Protein AF-A0A959M285-F1 (afdb_monomer)

Solvent-accessible surface area (backbone atoms only — not comparable to full-atom values): 9305 Å² total; per-residue (Å²): 124,59,58,69,55,70,73,80,52,38,52,30,98,48,76,65,23,16,70,38,44,80,38,71,71,26,23,57,80,35,65,29,55,40,80,71,82,48,50,24,23,19,70,80,44,45,20,87,73,28,90,66,36,47,74,74,60,52,89,68,55,37,76,44,78,63,96,38,62,35,38,31,52,52,51,60,52,94,64,60,30,28,50,68,54,38,40,50,53,17,61,64,44,84,37,94,85,45,78,30,28,38,27,40,56,65,54,45,49,49,48,55,76,43,36,82,78,59,43,76,70,53,51,80,59,46,91,55,46,22,32,31,53,25,65,33,55,32,88,98,40,60,94,50,20,25,31,30,37,27,60,54,79,64,54,70,48,74,40,54,35,81,47,45,25,28,36,52,34,27,35,116

Sequence (172 aa):
MIDADGDGWVNECVPGGDCDDSNGAINPDVIEICANGIDDDCDGYVDEADSDCLPACIEGEVVIDFNGPLFVAPADEPGVYSWQEAVDRCNSKVTDGCDWYLPTKDELNAMYLARNEIGGFDQSGNDPTGYYWSSTLYEGLEWLYGWDQRFSDGFQAGGWIEYGFNCRCVRR

Foldseek 3Di:
DDQQCPLPFDDDLDAQGFPDSPDSQAELVEFAAAPPQDNRNSNPDHHPRDPSHDYDQDPLWDWDDDVYTKTWDLEWDPWWFQQVRLQCVQCVPDGPPFRKGFAAPVRVLSCLVCVVVSDHAFLVQDPQHQKEFHNAADPPPNVFWGWIFGSNPGDIDTDGRHGTHITIIIGD

Nearest PDB structures (foldseek):
  8q4e-assembly1_A  TM=8.199E-01  e=1.113E-06  Legionella pneumophila 130b
  1c3a-assembly1_B  TM=6.409E-01  e=6.244E-04  Protobothrops flavoviridis
  1v4l-assembly1_B  TM=6.327E-01  e=1.161E-03  Protobothrops mucrosquamatus
  1u0o-assembly1_B  TM=5.898E-01  e=3.549E-03  Bothrops jararaca
  1uex-assembly1_B  TM=5.701E-01  e=4.840E-03  Bitis arietans

Secondary structure (DSSP, 8-state):
---SSSSS--B--STTSBS-TT-TTSSTTSPPBTTSSS-SS-SS--GGGSSS-B--SSTT-EEEESSSEEEE-SS--SS-B-HHHHHHHHHT--STT---BPPPHHHHHHHHHTHHHH--------TTTTEEEEEEE-TT-TTTEEEEEETTT--EEEEETTS-BB---EE-

Radius of gyration: 17.64 Å; Cα contacts (8 Å, |Δi|>4): 376; chains: 1; bounding box: 44×33×44 Å

Mean predicted aligned error: 8.47 Å

pLDDT: mean 87.61, std 9.42, range [58.47, 98.31]

Structure (mmCIF, N/CA/C/O backbone):
data_AF-A0A959M285-F1
#
_entry.id   AF-A0A959M285-F1
#
loop_
_atom_site.group_PDB
_atom_site.id
_atom_site.type_symbol
_atom_site.label_atom_id
_atom_site.label_alt_id
_atom_site.label_comp_id
_atom_site.label_asym_id
_atom_site.label_entity_id
_atom_site.label_seq_id
_atom_site.pdbx_PDB_ins_code
_atom_site.Cartn_x
_atom_site.Cartn_y
_atom_site.Cartn_z
_atom_site.occupancy
_atom_site.B_iso_or_equiv
_atom_site.auth_seq_id
_atom_site.auth_comp_id
_atom_site.auth_asym_id
_atom_site.auth_atom_id
_atom_site.pdbx_PDB_model_nu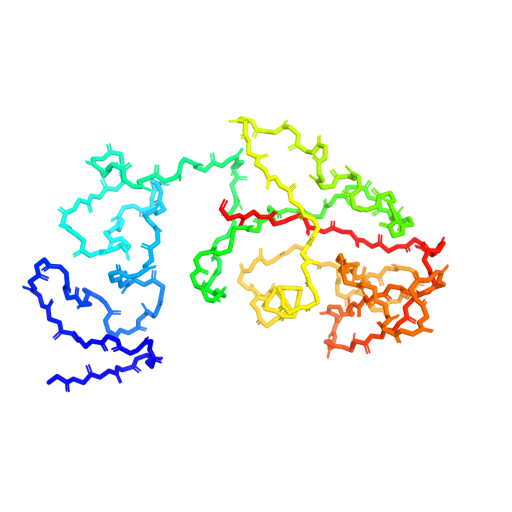m
ATOM 1 N N . MET A 1 1 ? -23.193 -20.254 15.802 1.00 62.78 1 MET A N 1
ATOM 2 C CA . MET A 1 1 ? -21.887 -19.624 15.608 1.00 62.78 1 MET A CA 1
ATOM 3 C C . MET A 1 1 ? -21.518 -19.902 14.168 1.00 62.78 1 MET A C 1
ATOM 5 O O . MET A 1 1 ? -21.345 -21.067 13.817 1.00 62.78 1 MET A O 1
ATOM 9 N N . ILE A 1 2 ? -21.680 -18.883 13.337 1.00 75.31 2 ILE A N 1
ATOM 10 C CA . ILE A 1 2 ? -21.290 -18.846 11.926 1.00 75.31 2 ILE A CA 1
ATOM 11 C C . ILE A 1 2 ? -20.069 -17.914 11.908 1.00 75.31 2 ILE A C 1
ATOM 13 O O . ILE A 1 2 ? -19.988 -17.065 12.785 1.00 75.31 2 ILE A O 1
ATOM 17 N N . ASP A 1 3 ? -19.124 -18.213 11.028 1.00 77.25 3 ASP A N 1
ATOM 18 C CA . ASP A 1 3 ? -17.977 -17.382 10.650 1.00 77.25 3 ASP A CA 1
ATOM 19 C C . ASP A 1 3 ? -18.331 -16.927 9.229 1.00 77.25 3 ASP A C 1
ATOM 21 O O . ASP A 1 3 ? -18.342 -17.757 8.304 1.00 77.25 3 ASP A O 1
ATOM 25 N N . ALA A 1 4 ? -18.873 -15.717 9.091 1.00 81.38 4 ALA A N 1
ATOM 26 C CA . ALA A 1 4 ? -19.488 -15.273 7.841 1.00 81.38 4 ALA A CA 1
ATOM 27 C C . ALA A 1 4 ? -18.517 -14.535 6.909 1.00 81.38 4 ALA A C 1
ATOM 29 O O . ALA A 1 4 ? -18.756 -14.546 5.692 1.00 81.38 4 ALA A O 1
ATOM 30 N N . ASP A 1 5 ? -17.429 -13.975 7.431 1.00 76.38 5 ASP A N 1
ATOM 31 C CA . ASP A 1 5 ? -16.383 -13.290 6.664 1.00 76.38 5 ASP A CA 1
ATOM 32 C C . ASP A 1 5 ? -15.091 -14.110 6.484 1.00 76.38 5 ASP A C 1
ATOM 34 O O . ASP A 1 5 ? -14.324 -13.835 5.557 1.00 76.38 5 ASP A O 1
ATOM 38 N N . GLY A 1 6 ? -14.914 -15.200 7.234 1.00 81.50 6 GLY A N 1
ATOM 39 C CA . GLY A 1 6 ? -13.814 -16.144 7.079 1.00 81.50 6 GLY A CA 1
ATOM 40 C C . GLY A 1 6 ? -12.535 -15.757 7.818 1.00 81.50 6 GLY A C 1
ATOM 41 O O . GLY A 1 6 ? -11.474 -16.269 7.440 1.00 81.50 6 GLY A O 1
ATOM 42 N N . ASP A 1 7 ? -12.602 -14.872 8.814 1.00 78.19 7 ASP A N 1
ATOM 43 C CA . ASP A 1 7 ? -11.445 -14.440 9.609 1.00 78.19 7 ASP A CA 1
ATOM 44 C C . ASP A 1 7 ? -11.053 -15.439 10.724 1.00 78.19 7 ASP A C 1
ATOM 46 O O . ASP A 1 7 ? -9.948 -15.386 11.270 1.00 78.19 7 ASP A O 1
ATOM 50 N N . GLY A 1 8 ? -11.911 -16.432 10.985 1.00 82.88 8 GLY A N 1
ATOM 51 C CA . GLY A 1 8 ? -11.692 -17.485 11.976 1.00 82.88 8 GLY A CA 1
ATOM 52 C C . GLY A 1 8 ? -12.279 -17.194 13.359 1.00 82.88 8 GLY A C 1
ATOM 53 O O . GLY A 1 8 ? -12.196 -18.067 14.236 1.00 82.88 8 GLY A O 1
ATOM 54 N N . TRP A 1 9 ? -12.909 -16.036 13.537 1.00 80.75 9 TRP A N 1
ATOM 55 C CA . TRP A 1 9 ? -13.765 -15.704 14.662 1.00 80.75 9 TRP A CA 1
ATOM 56 C C . TRP A 1 9 ? -15.227 -16.047 14.344 1.00 80.75 9 TRP A C 1
ATOM 58 O O . TRP A 1 9 ? -15.588 -16.470 13.251 1.00 80.75 9 TRP A O 1
ATOM 68 N N . VAL A 1 10 ? -16.073 -16.057 15.370 1.00 82.44 10 VAL A N 1
ATOM 69 C CA . VAL A 1 10 ? -17.503 -16.343 15.216 1.00 82.44 10 VAL A CA 1
ATOM 70 C C . VAL A 1 10 ? -18.285 -15.318 16.005 1.00 82.44 10 VAL A C 1
ATOM 72 O O . VAL A 1 10 ? -17.903 -15.035 17.142 1.00 82.44 10 VAL A O 1
ATOM 75 N N . ASN A 1 11 ? -19.423 -14.873 15.463 1.00 73.06 11 ASN A N 1
ATOM 76 C CA . ASN A 1 11 ? -20.272 -13.884 16.129 1.00 73.06 11 ASN A CA 1
ATOM 77 C C . ASN A 1 11 ? -20.605 -14.283 17.574 1.00 73.06 11 ASN A C 1
ATOM 79 O O . ASN A 1 11 ? -21.449 -15.165 17.816 1.00 73.06 11 ASN A O 1
ATOM 83 N N . GLU A 1 12 ? -19.973 -13.619 18.536 1.00 72.06 12 GLU A N 1
ATOM 84 C CA . GLU A 1 12 ? -20.245 -13.783 19.954 1.00 72.06 12 GLU A CA 1
ATOM 85 C C . GLU A 1 12 ? -20.245 -12.399 20.602 1.00 72.06 12 GLU A C 1
ATOM 87 O O . GLU A 1 12 ? -19.197 -11.841 20.880 1.00 72.06 12 GLU A O 1
ATOM 92 N N . CYS A 1 13 ? -21.437 -11.846 20.876 1.00 65.81 13 CYS A N 1
ATOM 93 C CA . CYS A 1 13 ? -21.611 -10.586 21.618 1.00 65.81 13 CYS A CA 1
ATOM 94 C C . CYS A 1 13 ? -21.216 -10.709 23.109 1.00 65.81 13 CYS A C 1
ATOM 96 O O . CYS A 1 13 ? -22.032 -10.480 24.012 1.00 65.81 13 CYS A O 1
ATOM 98 N N . VAL A 1 14 ? -19.982 -11.116 23.375 1.00 67.12 14 VAL A N 1
ATOM 99 C CA . VAL A 1 14 ? -19.292 -11.078 24.663 1.00 67.12 14 VAL A CA 1
ATOM 100 C C . VAL A 1 14 ? -17.922 -10.435 24.429 1.00 67.12 14 VAL A C 1
ATOM 102 O O . VAL A 1 14 ? -17.407 -10.547 23.323 1.00 67.12 14 VAL A O 1
ATOM 105 N N . PRO A 1 15 ? -17.309 -9.797 25.440 1.00 63.06 15 PRO A N 1
ATOM 106 C CA . PRO A 1 15 ? -15.950 -9.277 25.294 1.00 63.06 15 PRO A CA 1
ATOM 107 C C . PRO A 1 15 ? -14.982 -10.378 24.836 1.00 63.06 15 PRO A C 1
ATOM 109 O O . PRO A 1 15 ? -14.934 -11.442 25.471 1.00 63.06 15 PRO A O 1
ATOM 112 N N . GLY A 1 16 ? -14.245 -10.124 23.750 1.00 69.19 16 GLY A N 1
ATOM 113 C CA . GLY A 1 16 ? -13.325 -11.080 23.119 1.00 69.19 16 GLY A CA 1
ATOM 114 C C . GLY A 1 16 ? -13.970 -12.082 22.150 1.00 69.19 16 GLY A C 1
ATOM 115 O O . GLY A 1 16 ? -13.350 -13.099 21.836 1.00 69.19 16 GLY A O 1
ATOM 116 N N . GLY A 1 17 ? -15.211 -11.843 21.723 1.00 81.06 17 GLY A N 1
ATOM 117 C CA . GLY A 1 17 ? -15.834 -12.499 20.572 1.00 81.06 17 GLY A CA 1
ATOM 118 C C . GLY A 1 17 ? -15.989 -11.524 19.406 1.00 81.06 17 GLY A C 1
ATOM 119 O O . GLY A 1 17 ? -15.951 -10.317 19.617 1.00 81.06 17 GLY A O 1
ATOM 120 N N . ASP A 1 18 ? -16.172 -12.034 18.189 1.00 85.88 18 ASP A N 1
ATOM 121 C CA . ASP A 1 18 ? -16.341 -11.177 17.013 1.00 85.88 18 ASP A CA 1
ATOM 122 C C . ASP A 1 18 ? -17.680 -10.416 17.080 1.00 85.88 18 ASP A C 1
ATOM 124 O O . ASP A 1 18 ? -18.767 -10.993 17.262 1.00 85.88 18 ASP A O 1
ATOM 128 N N . CYS A 1 19 ? -17.559 -9.091 17.007 1.00 88.75 19 CYS A N 1
ATOM 129 C CA . CYS A 1 19 ? -18.631 -8.128 17.151 1.00 88.75 19 CYS A CA 1
ATOM 130 C C . CYS A 1 19 ? -19.229 -7.671 15.804 1.00 88.75 19 CYS A C 1
ATOM 132 O O . CYS A 1 19 ? -20.346 -7.134 15.821 1.00 88.75 19 CYS A O 1
ATOM 134 N N . ASP A 1 20 ? -18.595 -7.970 14.659 1.00 85.50 20 ASP A N 1
ATOM 135 C CA . ASP A 1 20 ? -19.140 -7.815 13.301 1.00 85.50 20 ASP A CA 1
ATOM 136 C C . ASP A 1 20 ? -18.682 -8.934 12.337 1.00 85.50 20 ASP A C 1
ATOM 138 O O . ASP A 1 20 ? -17.933 -8.705 11.398 1.00 85.50 20 ASP A O 1
ATOM 142 N N . ASP A 1 21 ? -19.301 -10.108 12.488 1.00 84.00 21 ASP A N 1
ATOM 143 C CA . ASP A 1 21 ? -19.217 -11.323 11.640 1.00 84.00 21 ASP A CA 1
ATOM 144 C C . ASP A 1 21 ? -19.494 -11.126 10.133 1.00 84.00 21 ASP A C 1
ATOM 146 O O . ASP A 1 21 ? -19.649 -12.085 9.377 1.00 84.00 21 ASP A O 1
ATOM 150 N N . SER A 1 22 ? -19.691 -9.889 9.675 1.00 84.44 22 SER A N 1
ATOM 151 C CA . SER A 1 22 ? -19.787 -9.541 8.258 1.00 84.44 22 SER A CA 1
ATOM 152 C C . SER A 1 22 ? -18.575 -8.772 7.730 1.00 84.44 22 SER A C 1
ATOM 154 O O . SER A 1 22 ? -18.541 -8.457 6.533 1.00 84.44 22 SER A O 1
ATOM 156 N N . ASN A 1 23 ? -17.606 -8.474 8.593 1.00 80.38 23 ASN A N 1
ATOM 157 C CA . ASN A 1 23 ? -16.474 -7.614 8.329 1.00 80.38 23 ASN A CA 1
ATOM 158 C C . ASN A 1 23 ? -15.222 -8.096 9.079 1.00 80.38 23 ASN A C 1
ATOM 160 O O . ASN A 1 23 ? -14.972 -7.672 10.200 1.00 80.38 23 ASN A O 1
ATOM 164 N N . GLY A 1 24 ? -14.347 -8.834 8.388 1.00 82.06 24 GLY A N 1
ATOM 1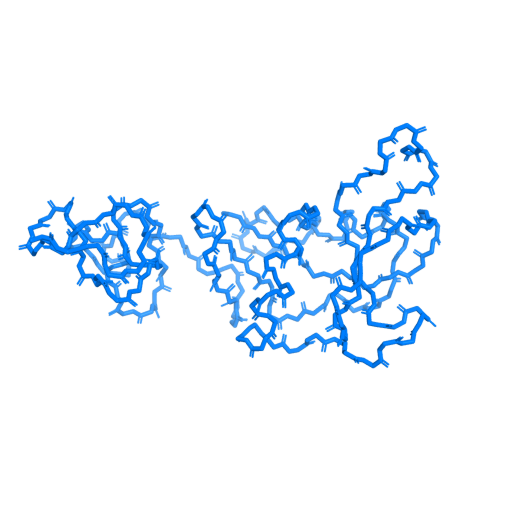65 C CA . GLY A 1 24 ? -13.115 -9.376 8.983 1.00 82.06 24 GLY A CA 1
ATOM 166 C C . GLY A 1 24 ? -12.066 -8.330 9.387 1.00 82.06 24 GLY A C 1
ATOM 167 O O . GLY A 1 24 ? -10.962 -8.685 9.785 1.00 82.06 24 GLY A O 1
ATOM 168 N N . ALA A 1 25 ? -12.382 -7.039 9.253 1.00 81.00 25 ALA A N 1
ATOM 169 C CA . ALA A 1 25 ? -11.620 -5.947 9.847 1.00 81.00 25 ALA A CA 1
ATOM 170 C C . ALA A 1 25 ? -12.132 -5.544 11.243 1.00 81.00 25 ALA A C 1
ATOM 172 O O . ALA A 1 25 ? -11.640 -4.556 11.770 1.00 81.00 25 ALA A O 1
ATOM 173 N N . ILE A 1 26 ? -13.115 -6.248 11.812 1.00 85.56 26 ILE A N 1
ATOM 174 C CA . ILE A 1 26 ? -13.673 -5.997 13.145 1.00 85.56 26 ILE A CA 1
ATOM 175 C C . ILE A 1 26 ? -13.717 -7.332 13.900 1.00 85.56 26 ILE A C 1
ATOM 177 O O . ILE A 1 26 ? -14.660 -8.104 13.754 1.00 85.56 26 ILE A O 1
ATOM 181 N N . ASN A 1 27 ? -12.676 -7.630 14.676 1.00 88.38 27 ASN A N 1
ATOM 182 C CA . ASN A 1 27 ? -12.561 -8.864 15.458 1.00 88.38 27 ASN A CA 1
ATOM 183 C C . ASN A 1 27 ? -11.462 -8.753 16.535 1.00 88.38 27 ASN A C 1
ATOM 185 O O . ASN A 1 27 ? -10.597 -7.890 16.431 1.00 88.38 27 ASN A O 1
ATOM 189 N N . PRO A 1 28 ? -11.397 -9.684 17.508 1.00 89.19 28 PRO A N 1
ATOM 190 C CA . PRO A 1 28 ? -10.427 -9.635 18.609 1.00 89.19 28 PRO A CA 1
ATOM 191 C C . PRO A 1 28 ? -8.931 -9.666 18.281 1.00 89.19 28 PRO A C 1
ATOM 193 O O . PRO A 1 28 ? -8.122 -9.512 19.196 1.00 89.19 28 PRO A O 1
ATOM 196 N N . ASP A 1 29 ? -8.537 -9.911 17.030 1.00 85.25 29 ASP A N 1
ATOM 197 C CA . ASP A 1 29 ? -7.132 -9.874 16.600 1.00 85.25 29 ASP A CA 1
ATOM 198 C C . ASP A 1 29 ? -6.775 -8.588 15.823 1.00 85.25 29 ASP A C 1
ATOM 200 O O . ASP A 1 29 ? -5.627 -8.422 15.385 1.00 85.25 29 ASP A O 1
ATOM 204 N N . VAL A 1 30 ? -7.735 -7.681 15.628 1.00 82.38 30 VAL A N 1
ATOM 205 C CA . VAL A 1 30 ? -7.534 -6.379 14.982 1.00 82.38 30 VAL A CA 1
ATOM 206 C C . VAL A 1 30 ? -6.990 -5.362 15.993 1.00 82.38 30 VAL A C 1
ATOM 208 O O . VAL A 1 30 ? -7.079 -5.547 17.198 1.00 82.38 30 VAL A O 1
ATOM 211 N N . ILE A 1 31 ? 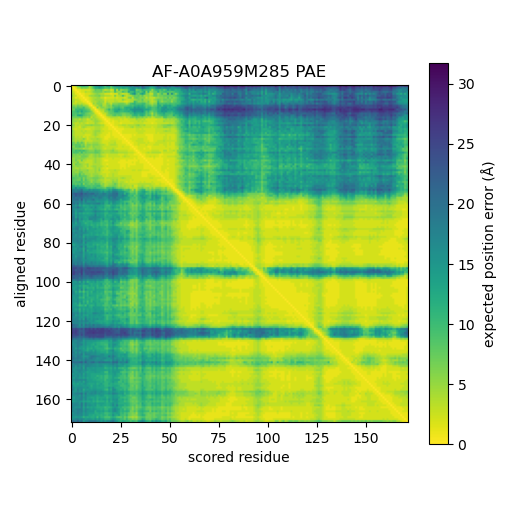-6.331 -4.313 15.495 1.00 81.12 31 ILE A N 1
ATOM 212 C CA . ILE A 1 31 ? -5.902 -3.170 16.309 1.00 81.12 31 ILE A CA 1
ATOM 213 C C . ILE A 1 31 ? -6.941 -2.066 16.167 1.00 81.12 31 ILE A C 1
ATOM 215 O O . ILE A 1 31 ? -7.306 -1.733 15.038 1.00 81.12 31 ILE A O 1
ATOM 219 N N . GLU A 1 32 ? -7.302 -1.445 17.283 1.00 86.12 32 GLU A N 1
ATOM 220 C CA . GLU A 1 32 ? -8.223 -0.317 17.327 1.00 86.12 32 GLU A CA 1
ATOM 221 C C . GLU A 1 32 ? -7.771 0.869 16.454 1.00 86.12 32 GLU A C 1
ATOM 223 O O . GLU A 1 32 ? -6.678 1.443 16.618 1.00 86.12 32 GLU A O 1
ATOM 228 N N . ILE A 1 33 ? -8.638 1.268 15.518 1.00 78.62 33 ILE A N 1
ATOM 229 C CA . ILE A 1 33 ? -8.433 2.424 14.650 1.00 78.62 33 ILE A CA 1
ATOM 230 C C . ILE A 1 33 ? -9.070 3.643 15.313 1.00 78.62 33 ILE A C 1
ATOM 232 O O . ILE A 1 33 ? -10.263 3.906 15.192 1.00 78.62 33 ILE A O 1
ATOM 236 N N . CYS A 1 34 ? -8.237 4.482 15.927 1.00 81.62 34 CYS A N 1
ATOM 237 C CA . CYS A 1 34 ? -8.717 5.689 16.590 1.00 81.62 34 CYS A CA 1
ATOM 238 C C . CYS A 1 34 ? -9.589 6.595 15.696 1.00 81.62 34 CYS A C 1
ATOM 240 O O . CYS A 1 34 ? -9.192 6.975 14.588 1.00 81.62 34 CYS A O 1
ATOM 242 N N . ALA A 1 35 ? -10.683 7.090 16.280 1.00 79.19 35 ALA A N 1
ATOM 243 C CA . ALA A 1 35 ? -11.598 8.099 15.746 1.00 79.19 35 ALA A CA 1
ATOM 244 C C . ALA A 1 35 ? -12.448 7.641 14.542 1.00 79.19 35 ALA A C 1
ATOM 246 O O . ALA A 1 35 ? -12.878 8.480 13.736 1.00 79.19 35 ALA A O 1
ATOM 247 N N . ASN A 1 36 ? -12.719 6.337 14.422 1.00 75.25 36 ASN A N 1
ATOM 248 C CA . ASN A 1 36 ? -13.671 5.781 13.458 1.00 75.25 36 ASN A CA 1
ATOM 249 C C . ASN A 1 36 ? -15.069 5.517 14.075 1.00 75.25 36 ASN A C 1
ATOM 251 O O . ASN A 1 36 ? -16.045 5.401 13.323 1.00 75.25 36 ASN A O 1
ATOM 255 N N . GLY A 1 37 ? -15.200 5.523 15.410 1.00 83.88 37 GLY A N 1
ATOM 256 C CA . GLY A 1 37 ? -16.448 5.285 16.141 1.00 83.88 37 GLY A CA 1
ATOM 257 C C . GLY A 1 37 ? -16.875 3.817 16.245 1.00 83.88 37 GLY A C 1
ATOM 258 O O . GLY A 1 37 ? -18.063 3.568 16.490 1.00 83.88 37 GLY A O 1
ATOM 259 N N . ILE A 1 38 ? -15.960 2.878 16.008 1.00 86.88 38 ILE A N 1
ATOM 260 C CA . ILE A 1 38 ? -16.144 1.421 16.007 1.00 86.88 38 ILE A CA 1
ATOM 261 C C . ILE A 1 38 ? -15.254 0.828 17.114 1.00 86.88 38 ILE A C 1
ATOM 263 O O . ILE A 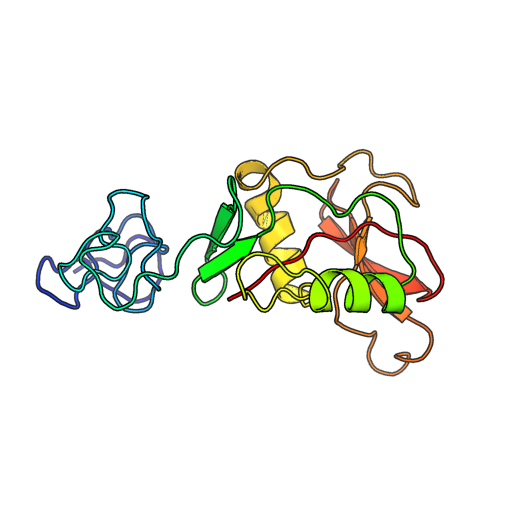1 38 ? -14.265 1.438 17.473 1.00 86.88 38 ILE A O 1
ATOM 267 N N . ASP A 1 39 ? -15.677 -0.295 17.696 1.00 89.12 39 ASP A N 1
ATOM 268 C CA . ASP A 1 39 ? -14.869 -1.166 18.569 1.00 89.12 39 ASP A CA 1
ATOM 269 C C . ASP A 1 39 ? -14.255 -2.214 17.629 1.00 89.12 39 ASP A C 1
ATOM 271 O O . ASP A 1 39 ? -14.933 -3.188 17.287 1.00 89.12 39 ASP A O 1
ATOM 275 N N . ASP A 1 40 ? -13.094 -1.918 17.037 1.00 87.06 40 ASP A N 1
ATOM 276 C CA . ASP A 1 40 ? -12.508 -2.725 15.959 1.00 87.06 40 ASP A CA 1
ATOM 277 C C . ASP A 1 40 ? -11.927 -4.039 16.499 1.00 87.06 40 ASP A C 1
ATOM 279 O O . ASP A 1 40 ? -11.914 -5.041 15.780 1.00 87.06 40 ASP A O 1
ATOM 283 N N . ASP A 1 41 ? -11.473 -4.051 17.756 1.00 90.19 41 ASP A N 1
ATOM 284 C CA . ASP A 1 41 ? -10.908 -5.229 18.420 1.00 90.19 41 ASP A CA 1
ATOM 285 C C . ASP A 1 41 ? -11.902 -5.973 19.340 1.00 90.19 41 ASP A C 1
ATOM 287 O O . ASP A 1 41 ? -11.580 -6.983 19.971 1.00 90.19 41 ASP A O 1
ATOM 291 N N . CYS A 1 42 ? -13.157 -5.526 19.387 1.00 90.81 42 CYS A N 1
ATOM 292 C CA . CYS A 1 42 ? -14.237 -6.156 20.140 1.00 90.81 42 CYS A CA 1
ATOM 293 C C . CYS A 1 42 ? -13.912 -6.394 21.635 1.00 90.81 42 CYS A C 1
ATOM 295 O O . CYS A 1 42 ? -14.430 -7.344 22.260 1.00 90.81 42 CYS A O 1
ATOM 297 N N . ASP A 1 43 ? -13.055 -5.564 22.235 1.00 91.00 43 ASP A N 1
ATOM 298 C CA . ASP A 1 43 ? -12.693 -5.636 23.649 1.00 91.00 43 ASP A CA 1
ATOM 299 C C . ASP A 1 43 ? -13.674 -4.858 24.556 1.00 91.00 43 ASP A C 1
ATOM 301 O O . ASP A 1 43 ? -13.740 -5.078 25.781 1.00 91.00 43 ASP A O 1
ATOM 305 N N . GLY A 1 44 ? -14.536 -4.044 23.935 1.00 89.94 44 GLY A N 1
ATOM 306 C CA . GLY A 1 44 ? -15.583 -3.252 24.568 1.00 89.94 44 GLY A CA 1
ATOM 307 C C . GLY A 1 44 ? -15.227 -1.783 24.805 1.00 89.94 44 GLY A C 1
ATOM 308 O O . GLY A 1 44 ? -16.026 -1.083 25.453 1.00 89.94 44 GLY A O 1
ATOM 309 N N . TYR A 1 45 ? -14.075 -1.313 24.331 1.00 90.25 45 TYR A N 1
ATOM 310 C CA . TYR A 1 45 ? -13.728 0.101 24.241 1.00 90.25 45 TYR A CA 1
ATOM 311 C C . TYR A 1 45 ? -13.868 0.604 22.797 1.00 90.25 45 TYR A C 1
ATOM 313 O O . TYR A 1 45 ? -14.170 -0.144 21.886 1.00 90.25 45 TYR A O 1
ATOM 321 N N . VAL A 1 46 ? -13.873 1.927 22.631 1.00 88.81 46 VAL A N 1
ATOM 322 C CA . VAL A 1 46 ? -14.074 2.576 21.327 1.00 88.81 46 VAL A CA 1
ATOM 323 C C . VAL A 1 46 ? -13.174 3.795 21.275 1.00 88.81 46 VAL A C 1
ATOM 325 O O . VAL A 1 46 ? -13.206 4.628 22.197 1.00 88.81 46 VAL A O 1
ATOM 328 N N . ASP A 1 47 ? -12.448 3.939 20.177 1.00 84.19 47 ASP A N 1
ATOM 329 C CA . ASP A 1 47 ? -11.577 5.061 19.869 1.00 84.19 47 ASP A CA 1
ATOM 330 C C . ASP A 1 47 ? -10.640 5.394 21.050 1.00 84.19 47 ASP A C 1
ATOM 332 O O . ASP A 1 47 ? -9.998 4.537 21.645 1.00 84.19 47 ASP A O 1
ATOM 336 N N . GLU A 1 48 ? -10.561 6.663 21.467 1.00 84.50 48 GLU A N 1
ATOM 337 C CA . GLU A 1 48 ? -9.623 7.108 22.502 1.00 84.50 48 GLU A CA 1
ATOM 338 C C . GLU A 1 48 ? -9.956 6.605 23.916 1.00 84.50 48 GLU A C 1
ATOM 340 O O . GLU A 1 48 ? -9.229 6.914 24.870 1.00 84.50 48 GLU A O 1
ATOM 345 N N . ALA A 1 49 ? -11.078 5.897 24.089 1.00 87.50 49 ALA A N 1
ATOM 346 C CA . ALA A 1 49 ? -11.359 5.180 25.326 1.00 87.50 49 ALA A CA 1
ATOM 347 C C . ALA A 1 49 ? -10.583 3.857 25.415 1.00 87.50 49 ALA A C 1
ATOM 349 O O . ALA A 1 49 ? -10.420 3.351 26.529 1.00 87.50 49 ALA A O 1
ATOM 350 N N . ASP A 1 50 ? -10.112 3.345 24.282 1.00 86.38 50 ASP A N 1
ATOM 351 C CA . ASP A 1 50 ? -9.317 2.136 24.165 1.00 86.38 50 ASP A CA 1
ATOM 352 C C . ASP A 1 50 ? -7.818 2.436 24.364 1.00 86.38 50 ASP A C 1
ATOM 354 O O . ASP A 1 50 ? -7.274 3.450 23.913 1.00 86.38 50 ASP A O 1
ATOM 358 N N . SER A 1 51 ? -7.139 1.561 25.104 1.00 83.12 51 SER A N 1
ATOM 359 C CA . SER A 1 51 ? -5.691 1.615 25.286 1.00 83.12 51 SER A CA 1
ATOM 360 C C . SER A 1 51 ? -4.886 1.159 24.071 1.00 83.12 51 SER A C 1
ATOM 362 O O . SER A 1 51 ? -3.722 1.562 23.971 1.00 83.12 51 SER A O 1
ATOM 364 N N . ASP A 1 52 ? -5.484 0.359 23.192 1.00 81.25 52 ASP A N 1
ATOM 365 C CA . ASP A 1 52 ? -4.858 -0.209 21.997 1.00 81.25 52 ASP A CA 1
ATOM 366 C C . ASP A 1 52 ? -5.055 0.685 20.758 1.00 81.25 52 ASP A C 1
ATOM 368 O O . ASP A 1 52 ? -4.410 0.482 19.728 1.00 81.25 52 ASP A O 1
ATOM 372 N N . CYS A 1 53 ? -5.818 1.773 20.920 1.00 78.81 53 CYS A N 1
ATOM 373 C CA . CYS A 1 53 ? -6.007 2.860 19.965 1.00 78.81 53 CYS A CA 1
ATOM 374 C C . CYS A 1 53 ? -4.662 3.361 19.400 1.00 78.81 53 CYS A C 1
ATOM 376 O O . CYS A 1 53 ? -3.916 4.112 20.051 1.00 78.81 53 CYS A O 1
ATOM 378 N N . LEU A 1 54 ? -4.362 2.995 18.147 1.00 69.31 54 LEU A N 1
ATOM 379 C CA . LEU A 1 54 ? -3.228 3.545 17.407 1.00 69.31 54 LEU A CA 1
ATOM 380 C C . LEU A 1 54 ? -3.625 4.879 16.761 1.00 69.31 54 LEU A C 1
ATOM 382 O O . LEU A 1 54 ? -4.435 4.893 15.830 1.00 69.31 54 LEU A O 1
ATOM 386 N N . PRO A 1 55 ? -3.051 6.020 17.189 1.00 67.25 55 PRO A N 1
ATOM 387 C CA . PRO A 1 55 ? -3.419 7.307 16.618 1.00 67.25 55 PRO A CA 1
ATOM 388 C C . PRO A 1 55 ? -3.090 7.346 15.123 1.00 67.25 55 PRO A C 1
ATOM 390 O O . PRO A 1 55 ? -1.990 6.975 14.707 1.00 67.25 55 PRO A O 1
ATOM 393 N N . ALA A 1 56 ? -4.040 7.834 14.320 1.00 69.31 56 ALA A N 1
ATOM 394 C CA . ALA A 1 56 ? -3.822 8.089 12.902 1.00 69.31 56 ALA A CA 1
ATOM 395 C C . ALA A 1 56 ? -2.586 8.981 12.716 1.00 69.31 56 ALA A C 1
ATOM 397 O O . ALA A 1 56 ? -2.475 10.059 13.304 1.00 69.31 56 ALA A O 1
ATOM 398 N N . CYS A 1 57 ? -1.654 8.531 11.881 1.00 75.94 57 CYS A N 1
ATOM 399 C CA . CYS A 1 57 ? -0.368 9.201 11.700 1.00 75.94 57 CYS A CA 1
ATOM 400 C C . CYS A 1 57 ? -0.450 10.372 10.729 1.00 75.94 57 CYS A C 1
ATOM 402 O O . CYS A 1 57 ? 0.392 11.272 10.744 1.00 75.94 57 CYS A O 1
ATOM 404 N N . ILE A 1 58 ? -1.442 10.324 9.842 1.00 79.94 58 ILE A N 1
ATOM 405 C CA . ILE A 1 58 ? -1.753 11.345 8.851 1.00 79.94 58 ILE A CA 1
ATOM 406 C C . ILE A 1 58 ? -3.253 11.343 8.565 1.00 79.94 58 ILE A C 1
ATOM 408 O O . ILE A 1 58 ? -3.907 10.304 8.565 1.00 79.94 58 ILE A O 1
ATOM 412 N N . GLU A 1 59 ? -3.796 12.522 8.270 1.00 81.50 59 GLU A N 1
ATOM 413 C CA . GLU A 1 59 ? -5.188 12.657 7.845 1.00 81.50 59 GLU A CA 1
ATOM 414 C C . GLU A 1 59 ? -5.429 11.907 6.524 1.00 81.50 59 GLU A C 1
ATOM 416 O O . GLU A 1 59 ? -4.670 12.058 5.562 1.00 81.50 59 GLU A O 1
ATOM 421 N N . GLY A 1 60 ? -6.510 11.125 6.474 1.00 82.81 60 GLY A N 1
ATOM 422 C CA . GLY A 1 60 ? -6.916 10.375 5.283 1.00 82.81 60 GLY A CA 1
ATOM 423 C C . GLY A 1 60 ? -6.179 9.052 5.075 1.00 82.81 60 GLY A C 1
ATOM 424 O O . GLY A 1 60 ? -6.325 8.448 4.016 1.00 82.81 60 GLY A O 1
ATOM 425 N N . GLU A 1 61 ? -5.388 8.610 6.052 1.00 86.94 61 GLU A N 1
ATOM 426 C CA . GLU A 1 61 ? -4.861 7.249 6.101 1.00 86.94 61 GLU A CA 1
ATOM 427 C C . GLU A 1 61 ? -5.986 6.216 5.938 1.00 86.94 61 GLU A C 1
ATOM 429 O O . GLU A 1 61 ? -7.045 6.337 6.553 1.00 86.94 61 GLU A O 1
ATOM 434 N N . VAL A 1 62 ? -5.763 5.226 5.072 1.00 89.44 62 VAL A N 1
ATOM 435 C CA . VAL A 1 62 ? -6.729 4.153 4.807 1.00 89.44 62 VAL A CA 1
ATOM 436 C C . VAL A 1 62 ? -6.199 2.872 5.419 1.00 89.44 62 VAL A C 1
ATOM 438 O O . VAL A 1 62 ? -5.053 2.508 5.166 1.00 89.44 62 VAL A O 1
ATOM 441 N N . VAL A 1 63 ? -7.029 2.176 6.188 1.00 87.56 63 VAL A N 1
ATOM 442 C CA . VAL A 1 63 ? -6.683 0.871 6.756 1.00 87.56 63 VAL A CA 1
ATOM 443 C C . VAL A 1 63 ? -7.256 -0.223 5.869 1.00 87.56 63 VAL A C 1
ATOM 445 O O . VAL A 1 63 ? -8.416 -0.153 5.467 1.00 87.56 63 VAL A O 1
ATOM 448 N N . ILE A 1 64 ? -6.429 -1.211 5.537 1.00 89.31 64 ILE A N 1
ATOM 449 C CA . ILE A 1 64 ? -6.870 -2.454 4.900 1.00 89.31 64 ILE A CA 1
ATOM 450 C C . ILE A 1 64 ? -6.472 -3.637 5.780 1.00 89.31 64 ILE A C 1
ATOM 452 O O . ILE A 1 64 ? -5.443 -3.577 6.456 1.00 89.31 64 ILE A O 1
ATOM 456 N N . ASP A 1 65 ? -7.249 -4.717 5.743 1.00 83.62 65 ASP A N 1
ATOM 457 C CA . ASP A 1 65 ? -6.857 -5.966 6.394 1.00 83.62 65 ASP A CA 1
ATOM 458 C C . ASP A 1 65 ? -5.856 -6.734 5.517 1.00 83.62 65 ASP A C 1
ATOM 460 O O . ASP A 1 65 ? -6.125 -7.108 4.369 1.00 83.62 65 ASP A O 1
ATOM 464 N N . PHE A 1 66 ? -4.662 -6.944 6.066 1.00 86.19 66 PHE A N 1
ATOM 465 C CA . PHE A 1 66 ? -3.646 -7.808 5.491 1.00 86.19 66 PHE A CA 1
ATOM 466 C C . PHE A 1 66 ? -2.869 -8.520 6.605 1.00 86.19 66 PHE A C 1
ATOM 468 O O . PHE A 1 66 ? -1.746 -8.140 6.969 1.00 86.19 66 PHE A O 1
ATOM 475 N N . ASN A 1 67 ? -3.461 -9.608 7.108 1.00 85.69 67 ASN A N 1
ATOM 476 C CA . ASN A 1 67 ? -2.990 -10.308 8.306 1.00 85.69 67 ASN A CA 1
ATOM 477 C C . ASN A 1 67 ? -2.897 -9.314 9.475 1.00 85.69 67 ASN A C 1
ATOM 479 O O . ASN A 1 67 ? -1.810 -9.074 10.018 1.00 85.69 67 ASN A O 1
ATOM 483 N N . GLY A 1 68 ? -4.028 -8.669 9.758 1.00 79.81 68 GLY A N 1
ATOM 484 C CA . GLY A 1 68 ? -4.142 -7.538 10.668 1.00 79.81 68 GLY A CA 1
ATOM 485 C C . GLY A 1 68 ? -4.004 -6.187 9.954 1.00 79.81 68 GLY A C 1
ATOM 486 O O . GLY A 1 68 ? -3.689 -6.144 8.755 1.00 79.81 68 GLY A O 1
ATOM 487 N N . PRO A 1 69 ? -4.207 -5.075 10.684 1.00 82.19 69 PRO A N 1
ATOM 488 C CA . PRO A 1 69 ? -4.238 -3.738 10.106 1.00 82.19 69 PRO A CA 1
ATOM 489 C C . PRO A 1 69 ? -2.961 -3.379 9.356 1.00 82.19 69 PRO A C 1
ATOM 491 O O . PRO A 1 69 ? -1.845 -3.451 9.879 1.00 82.19 69 PRO A O 1
ATOM 494 N N . LEU A 1 70 ? -3.143 -2.960 8.110 1.00 90.38 70 LEU A N 1
ATOM 495 C CA . LEU A 1 70 ? -2.117 -2.330 7.303 1.00 90.38 70 LEU A CA 1
ATOM 496 C C . LEU A 1 70 ? -2.588 -0.923 6.963 1.00 90.38 70 LEU A C 1
ATOM 498 O O . LEU A 1 70 ? -3.523 -0.730 6.181 1.00 90.38 70 LEU A O 1
ATOM 502 N N . PHE A 1 71 ? -1.917 0.065 7.538 1.00 91.50 71 PHE A N 1
ATOM 503 C CA . PHE A 1 71 ? -2.251 1.451 7.287 1.00 91.50 71 PHE A CA 1
ATOM 504 C C . PHE A 1 71 ? -1.525 1.946 6.037 1.00 91.50 71 PHE A C 1
ATOM 506 O O . PHE A 1 71 ? -0.306 1.812 5.903 1.00 91.50 71 PHE A O 1
ATOM 513 N N . VAL A 1 72 ? -2.277 2.524 5.107 1.00 94.69 72 VAL A N 1
ATOM 514 C CA . VAL A 1 72 ? -1.808 2.963 3.796 1.00 94.69 72 VAL A CA 1
ATOM 515 C C . VAL A 1 72 ? -1.854 4.482 3.718 1.00 94.69 72 VAL A C 1
ATOM 517 O O . VAL A 1 72 ? -2.869 5.111 4.026 1.00 94.69 72 VAL A O 1
ATOM 520 N N . ALA A 1 73 ? -0.766 5.088 3.238 1.00 94.19 73 ALA A N 1
ATOM 521 C CA . ALA A 1 73 ? -0.728 6.528 3.043 1.00 94.19 73 ALA A CA 1
ATOM 522 C C . ALA A 1 73 ? -1.837 7.001 2.066 1.00 94.19 73 ALA A C 1
ATOM 524 O O . ALA A 1 73 ? -2.075 6.352 1.045 1.00 94.19 73 ALA A O 1
ATOM 525 N N . PRO A 1 74 ? -2.470 8.166 2.307 1.00 91.69 74 PRO A N 1
ATOM 526 C CA . PRO A 1 74 ? -3.580 8.690 1.500 1.00 91.69 74 PRO A CA 1
ATOM 527 C C . PRO A 1 74 ? -3.197 8.982 0.044 1.00 91.69 74 PRO A C 1
ATOM 529 O O . PRO A 1 74 ? -4.057 9.122 -0.824 1.00 91.69 74 PRO A O 1
ATOM 532 N N . ALA A 1 75 ? -1.903 9.149 -0.228 1.00 93.25 75 ALA A N 1
ATOM 533 C CA . ALA A 1 75 ? -1.387 9.530 -1.528 1.00 93.25 75 ALA A CA 1
ATOM 534 C C . ALA A 1 75 ? -0.009 8.916 -1.777 1.00 93.25 75 ALA A C 1
ATOM 536 O O . ALA A 1 75 ? 0.721 8.570 -0.846 1.00 93.25 75 ALA A O 1
ATOM 537 N N . ASP A 1 76 ? 0.344 8.833 -3.057 1.00 94.50 76 ASP A N 1
ATOM 538 C CA . ASP A 1 76 ? 1.687 8.468 -3.491 1.00 94.50 76 ASP A CA 1
ATOM 539 C C . ASP A 1 76 ? 2.698 9.525 -3.051 1.00 94.50 76 ASP A C 1
ATOM 541 O O . ASP A 1 76 ? 2.395 10.722 -2.973 1.00 94.50 76 ASP A O 1
ATOM 545 N N . GLU A 1 77 ? 3.931 9.092 -2.815 1.00 93.50 77 GLU A N 1
ATOM 546 C CA . GLU A 1 77 ? 5.031 10.026 -2.646 1.00 93.50 77 GLU A CA 1
ATOM 547 C C . GLU A 1 77 ? 5.276 10.792 -3.960 1.00 93.50 77 GLU A C 1
ATOM 549 O O . GLU A 1 77 ? 5.222 10.215 -5.048 1.00 93.50 77 GLU A O 1
ATOM 554 N N . PRO A 1 78 ? 5.528 12.110 -3.896 1.00 91.88 78 PRO A N 1
ATOM 555 C CA . PRO A 1 78 ? 5.554 12.958 -5.078 1.00 91.88 78 PRO A CA 1
ATOM 556 C C . PRO A 1 78 ? 6.797 12.709 -5.940 1.00 91.88 78 PRO A C 1
ATOM 558 O O . PRO A 1 78 ? 7.864 13.277 -5.697 1.00 91.88 78 PRO A O 1
ATOM 561 N N . GLY A 1 79 ? 6.627 11.940 -7.012 1.00 91.75 79 GLY A N 1
ATOM 562 C CA . GLY A 1 79 ? 7.651 11.689 -8.020 1.00 91.75 79 GLY A CA 1
ATOM 563 C C . GLY A 1 79 ? 7.808 10.205 -8.318 1.00 91.75 79 GLY A C 1
ATOM 564 O O . GLY A 1 79 ? 6.983 9.385 -7.936 1.00 91.75 79 GLY A O 1
ATOM 565 N N . VAL A 1 80 ? 8.892 9.876 -9.014 1.00 93.44 80 VAL A N 1
ATOM 566 C CA . VAL A 1 80 ? 9.317 8.497 -9.250 1.00 93.44 80 VAL A CA 1
ATOM 567 C C . VAL A 1 80 ? 10.750 8.339 -8.764 1.00 93.44 80 VAL A C 1
ATOM 569 O O . VAL A 1 80 ? 11.547 9.273 -8.880 1.00 93.44 80 VAL A O 1
ATOM 572 N N . TYR A 1 81 ? 11.067 7.174 -8.216 1.00 95.38 81 TYR A N 1
ATOM 573 C CA . TYR A 1 81 ? 12.295 6.941 -7.462 1.00 95.38 81 TYR A CA 1
ATOM 574 C C . TYR A 1 81 ? 12.951 5.634 -7.888 1.00 95.38 81 TYR A C 1
ATOM 576 O O . TYR A 1 81 ? 12.249 4.671 -8.210 1.00 95.38 81 TYR A O 1
ATOM 584 N N . SER A 1 82 ? 14.286 5.587 -7.855 1.00 96.62 82 SER A N 1
ATOM 585 C CA . SER A 1 82 ? 14.989 4.302 -7.854 1.00 96.62 82 SER A CA 1
ATOM 586 C C . SER A 1 82 ? 14.594 3.490 -6.619 1.00 96.62 82 SER A C 1
ATOM 588 O O . SER A 1 82 ? 14.084 4.033 -5.636 1.00 96.62 82 SER A O 1
ATOM 590 N N . TRP A 1 83 ? 14.828 2.182 -6.650 1.00 97.31 83 TRP A N 1
ATOM 591 C CA . TRP A 1 83 ? 14.375 1.282 -5.591 1.00 97.31 83 TRP A CA 1
ATOM 592 C C . TRP A 1 83 ? 14.878 1.709 -4.200 1.00 97.31 83 TRP A C 1
ATOM 594 O O . TRP A 1 83 ? 14.091 1.815 -3.261 1.00 97.31 83 TRP A O 1
ATOM 604 N N . GLN A 1 84 ? 16.170 2.039 -4.070 1.00 97.69 84 GLN A N 1
ATOM 605 C CA . GLN A 1 84 ? 16.734 2.468 -2.784 1.00 97.69 84 GLN A CA 1
ATOM 606 C C . GLN A 1 84 ? 16.181 3.828 -2.344 1.00 97.69 84 GLN A C 1
ATOM 608 O O . GLN A 1 84 ? 15.891 4.020 -1.168 1.00 97.69 84 GLN A O 1
ATOM 613 N N . GLU A 1 85 ? 15.988 4.761 -3.279 1.00 97.62 85 GLU A N 1
ATOM 614 C CA . GLU A 1 85 ? 15.383 6.057 -2.970 1.00 97.62 85 GLU A CA 1
ATOM 615 C C . GLU A 1 85 ? 13.935 5.898 -2.490 1.00 97.62 85 GLU A C 1
ATOM 617 O O . GLU A 1 85 ? 13.531 6.605 -1.573 1.00 97.62 85 GLU A O 1
ATOM 622 N N . ALA A 1 86 ? 13.167 4.958 -3.052 1.00 97.44 86 ALA A N 1
ATOM 623 C CA . ALA A 1 86 ? 11.808 4.651 -2.607 1.00 97.44 86 ALA A CA 1
ATOM 624 C C . ALA A 1 86 ? 11.781 4.066 -1.184 1.00 97.44 86 ALA A C 1
ATOM 626 O O . ALA A 1 86 ? 10.946 4.468 -0.371 1.00 97.44 86 ALA A O 1
ATOM 627 N N . VAL A 1 87 ? 12.713 3.157 -0.870 1.00 97.50 87 VAL A N 1
ATOM 628 C CA . VAL A 1 87 ? 12.893 2.609 0.486 1.00 97.50 87 VAL A CA 1
ATOM 629 C C . VAL A 1 87 ? 13.220 3.729 1.469 1.00 97.50 87 VAL A C 1
ATOM 631 O O . VAL A 1 87 ? 12.538 3.885 2.482 1.00 97.50 87 VAL A O 1
ATOM 634 N N . ASP A 1 88 ? 14.220 4.550 1.148 1.00 96.44 88 ASP A N 1
ATOM 635 C CA . ASP A 1 88 ? 14.643 5.658 2.003 1.00 96.44 88 ASP A CA 1
ATOM 636 C C . ASP A 1 88 ? 13.519 6.686 2.173 1.00 96.44 88 ASP A C 1
ATOM 638 O O . ASP A 1 88 ? 13.333 7.231 3.262 1.00 96.44 88 ASP A O 1
ATOM 642 N N . ARG A 1 89 ? 12.730 6.936 1.122 1.00 95.38 89 ARG A N 1
ATOM 643 C CA . ARG A 1 89 ? 11.600 7.869 1.143 1.00 95.38 89 ARG A CA 1
ATOM 644 C C . ARG A 1 89 ? 10.545 7.466 2.166 1.00 95.38 89 ARG A C 1
ATOM 646 O O . ARG A 1 89 ? 10.116 8.326 2.930 1.00 95.38 89 ARG A O 1
ATOM 653 N N . CYS A 1 90 ? 10.158 6.193 2.200 1.00 96.12 90 CYS A N 1
ATOM 654 C CA . CYS A 1 90 ? 9.172 5.728 3.169 1.00 96.12 90 CYS A CA 1
ATOM 655 C C . CYS A 1 90 ? 9.762 5.616 4.576 1.00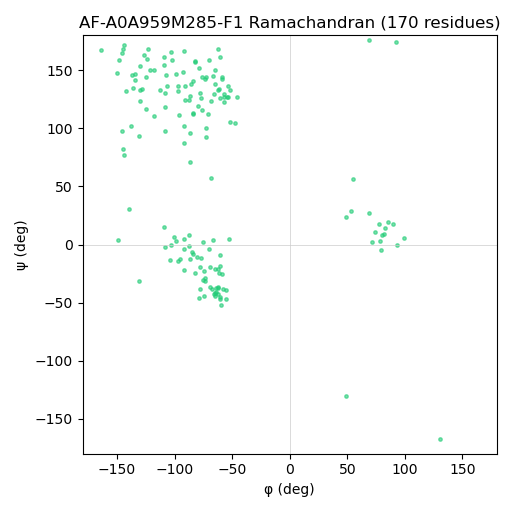 96.12 90 CYS A C 1
ATOM 657 O O . CYS A 1 90 ? 9.176 6.161 5.504 1.00 96.12 90 CYS A O 1
ATOM 659 N N . ASN A 1 91 ? 10.970 5.061 4.718 1.00 94.25 91 ASN A N 1
ATOM 660 C CA . ASN A 1 91 ? 11.639 4.927 6.019 1.00 94.25 91 ASN A CA 1
ATOM 661 C C . ASN A 1 91 ? 11.994 6.274 6.682 1.00 94.25 91 ASN A C 1
ATOM 663 O O . ASN A 1 91 ? 12.231 6.332 7.886 1.00 94.25 91 ASN A O 1
ATOM 667 N N . SER A 1 92 ? 12.088 7.362 5.910 1.00 90.75 92 SER A N 1
ATOM 668 C CA . SER A 1 92 ? 12.365 8.715 6.421 1.00 90.75 92 SER A CA 1
ATOM 669 C C . SER A 1 92 ? 11.120 9.597 6.539 1.00 90.75 92 SER A C 1
ATOM 671 O O . SER A 1 92 ? 11.240 10.788 6.850 1.00 90.75 92 SER A O 1
ATOM 673 N N . LYS A 1 93 ? 9.922 9.050 6.302 1.00 88.50 93 LYS A N 1
ATOM 674 C CA . LYS A 1 93 ? 8.667 9.797 6.396 1.00 88.50 93 LYS A CA 1
ATOM 675 C C . LYS A 1 93 ? 8.336 10.069 7.865 1.00 88.50 93 LYS A C 1
ATOM 677 O O . LYS A 1 93 ? 7.695 9.277 8.540 1.00 88.50 93 LYS A O 1
ATOM 682 N N . VAL A 1 94 ? 8.777 11.224 8.362 1.00 75.00 94 VAL A N 1
ATOM 683 C CA . VAL A 1 94 ? 8.506 11.658 9.738 1.00 75.00 94 VAL A CA 1
ATOM 684 C C . VAL A 1 94 ? 7.163 12.382 9.801 1.00 75.00 94 VAL A C 1
ATOM 686 O O . VAL A 1 94 ? 7.079 13.583 9.543 1.00 75.00 94 VAL A O 1
ATOM 689 N N . THR A 1 95 ? 6.119 11.651 10.172 1.00 73.69 95 THR A N 1
ATOM 690 C CA . THR A 1 95 ? 4.817 12.197 10.586 1.00 73.69 95 THR A CA 1
ATOM 691 C C . THR A 1 95 ? 4.499 11.628 11.960 1.00 73.69 95 THR A C 1
ATOM 693 O O . THR A 1 95 ? 4.445 10.411 12.099 1.00 73.69 95 THR A O 1
ATOM 696 N N . ASP A 1 96 ? 4.410 12.497 12.968 1.00 63.78 96 ASP A N 1
ATOM 697 C CA . ASP A 1 96 ? 3.958 12.205 14.339 1.00 63.78 96 ASP A CA 1
ATOM 698 C C . ASP A 1 96 ? 4.572 10.978 15.050 1.00 63.78 96 ASP A C 1
ATOM 700 O O . ASP A 1 96 ? 4.027 10.478 16.027 1.00 63.78 96 ASP A O 1
ATOM 704 N N . GLY A 1 97 ? 5.774 10.551 14.638 1.00 67.06 97 GLY A N 1
ATOM 705 C CA . GLY A 1 97 ? 6.508 9.444 15.267 1.00 67.06 97 GLY A CA 1
ATOM 706 C C . GLY A 1 97 ? 6.207 8.060 14.691 1.00 67.06 97 GLY A C 1
ATOM 707 O O . GLY A 1 97 ? 6.516 7.071 15.343 1.00 67.06 97 GLY A O 1
ATOM 708 N N . CYS A 1 98 ? 5.629 7.992 13.492 1.00 80.88 98 CYS A N 1
ATOM 709 C CA . CYS A 1 98 ? 5.213 6.736 12.879 1.00 80.88 98 CYS A CA 1
ATOM 710 C C . CYS A 1 98 ? 6.294 6.107 11.999 1.00 80.88 98 CYS A C 1
ATOM 712 O O . CYS A 1 98 ? 6.927 6.788 11.187 1.00 80.88 98 CYS A O 1
ATOM 714 N N . ASP A 1 99 ? 6.454 4.792 1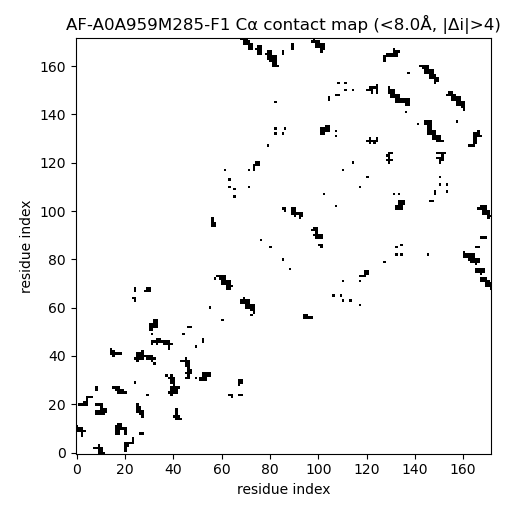2.132 1.00 86.75 99 ASP A N 1
ATOM 715 C CA . ASP A 1 99 ? 7.464 3.997 11.434 1.00 86.75 99 ASP A CA 1
ATOM 716 C C . ASP A 1 99 ? 6.952 3.546 10.056 1.00 86.75 99 ASP A C 1
ATOM 718 O O . ASP A 1 99 ? 6.644 2.378 9.820 1.00 86.75 99 ASP A O 1
ATOM 722 N N . TRP A 1 100 ? 6.833 4.498 9.130 1.00 93.75 100 TRP A N 1
ATOM 723 C CA . TRP A 1 100 ? 6.480 4.217 7.738 1.00 93.75 100 TRP A CA 1
ATOM 724 C C . TRP A 1 100 ? 7.576 3.431 7.018 1.00 93.75 100 TRP A C 1
ATOM 726 O O . TRP A 1 100 ? 8.766 3.677 7.203 1.00 93.75 100 TRP A O 1
ATOM 736 N N . TYR A 1 101 ? 7.173 2.538 6.120 1.00 96.69 101 TYR A N 1
ATOM 737 C CA . TYR A 1 101 ? 8.083 1.774 5.277 1.00 96.69 101 TYR A CA 1
ATOM 738 C C . TYR A 1 101 ? 7.489 1.513 3.890 1.00 96.69 101 TYR A C 1
ATOM 740 O O . TYR A 1 101 ? 6.309 1.747 3.615 1.00 96.69 101 TYR A O 1
ATOM 748 N N . LEU A 1 102 ? 8.356 1.100 2.966 1.00 98.19 102 LEU A N 1
ATOM 749 C CA . LEU A 1 102 ? 7.946 0.701 1.624 1.00 98.19 102 LEU A CA 1
ATOM 750 C C . LEU A 1 102 ? 7.329 -0.710 1.699 1.00 98.19 102 LEU A C 1
ATOM 752 O O . LEU A 1 102 ? 8.007 -1.611 2.207 1.00 98.19 102 LEU A O 1
ATOM 756 N N . PRO A 1 103 ? 6.101 -0.934 1.193 1.00 98.31 103 PRO A N 1
ATOM 757 C CA . PRO A 1 103 ? 5.396 -2.203 1.356 1.00 98.31 103 PRO A CA 1
ATOM 758 C C . PRO A 1 103 ? 6.201 -3.361 0.778 1.00 98.31 103 PRO A C 1
ATOM 760 O O . PRO A 1 103 ? 6.861 -3.228 -0.254 1.00 98.31 103 PRO A O 1
ATOM 763 N N . THR A 1 104 ? 6.138 -4.518 1.422 1.00 98.00 104 THR A N 1
ATOM 764 C CA . THR A 1 104 ? 6.624 -5.774 0.845 1.00 98.00 104 THR A CA 1
ATOM 765 C C . THR A 1 104 ? 5.836 -6.134 -0.417 1.00 98.00 104 THR A C 1
ATOM 767 O O . THR A 1 104 ? 4.794 -5.554 -0.718 1.00 98.00 104 THR A O 1
ATOM 770 N N . LYS A 1 105 ? 6.320 -7.111 -1.190 1.00 97.56 105 LYS A N 1
ATOM 771 C CA . LYS A 1 105 ? 5.630 -7.584 -2.398 1.00 97.56 105 LYS A CA 1
ATOM 772 C C . LYS A 1 105 ? 4.189 -8.025 -2.117 1.00 97.56 105 LYS A C 1
ATOM 774 O O . LYS A 1 105 ? 3.307 -7.772 -2.935 1.00 97.56 105 LYS A O 1
ATOM 779 N N . ASP A 1 106 ? 3.956 -8.680 -0.984 1.00 97.62 106 ASP A N 1
ATOM 780 C CA . ASP A 1 106 ? 2.631 -9.191 -0.635 1.00 97.62 106 ASP A CA 1
ATOM 781 C C . ASP A 1 106 ? 1.714 -8.073 -0.116 1.00 97.62 106 ASP A C 1
ATOM 783 O O . ASP A 1 106 ? 0.558 -8.007 -0.531 1.00 97.62 106 ASP A O 1
ATOM 787 N N . GLU A 1 107 ? 2.242 -7.128 0.670 1.00 98.31 107 GLU A N 1
ATOM 788 C CA . GLU A 1 107 ? 1.514 -5.914 1.083 1.00 98.31 107 GLU A CA 1
ATOM 789 C C . GLU A 1 107 ? 1.139 -5.044 -0.120 1.00 98.31 107 GLU A C 1
ATOM 791 O O . GLU A 1 107 ? 0.006 -4.580 -0.228 1.00 98.31 107 GLU A O 1
ATOM 796 N N . LEU A 1 108 ? 2.052 -4.876 -1.081 1.00 98.31 108 LEU A N 1
ATOM 797 C CA . LEU A 1 108 ? 1.775 -4.136 -2.309 1.00 98.31 108 LEU A CA 1
ATOM 798 C C . LEU A 1 108 ? 0.663 -4.808 -3.127 1.00 98.31 108 LEU A C 1
ATOM 800 O O . LEU A 1 108 ? -0.199 -4.132 -3.695 1.00 98.31 108 LEU A O 1
ATOM 804 N N . ASN A 1 109 ? 0.636 -6.142 -3.140 1.00 98.25 109 ASN A N 1
ATOM 805 C CA . ASN A 1 109 ? -0.440 -6.878 -3.783 1.00 98.25 109 ASN A CA 1
ATOM 806 C C . ASN A 1 109 ? -1.773 -6.744 -3.036 1.00 98.25 109 ASN A C 1
ATOM 808 O O . ASN A 1 109 ? -2.810 -6.633 -3.689 1.00 98.25 109 ASN A O 1
ATOM 812 N N . ALA A 1 110 ? -1.763 -6.701 -1.702 1.00 97.56 110 ALA A N 1
ATOM 813 C CA . ALA A 1 110 ? -2.954 -6.396 -0.912 1.00 97.56 110 ALA A CA 1
ATOM 814 C C . ALA A 1 110 ? -3.493 -4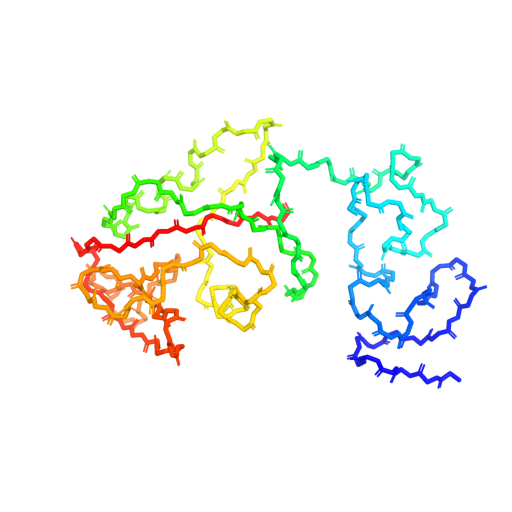.994 -1.244 1.00 97.56 110 ALA A C 1
ATOM 816 O O . ALA A 1 110 ? -4.672 -4.845 -1.568 1.00 97.56 110 ALA A O 1
ATOM 817 N N . MET A 1 111 ? -2.611 -3.990 -1.324 1.00 97.75 111 MET A N 1
ATOM 818 C CA . MET A 1 111 ? -2.969 -2.639 -1.771 1.00 97.75 111 MET A CA 1
ATOM 819 C C . MET A 1 111 ? -3.571 -2.632 -3.182 1.00 97.75 111 MET A C 1
ATOM 821 O O . MET A 1 111 ? -4.515 -1.893 -3.444 1.00 97.75 111 MET A O 1
ATOM 825 N N . TYR A 1 112 ? -3.066 -3.457 -4.106 1.00 97.12 112 TYR A N 1
ATOM 826 C CA . TYR A 1 112 ? -3.651 -3.587 -5.442 1.00 97.12 112 TYR A CA 1
ATOM 827 C C . TYR A 1 112 ? -5.072 -4.178 -5.409 1.00 97.12 112 TYR A C 1
ATOM 829 O O . TYR A 1 112 ? -5.955 -3.705 -6.137 1.00 97.12 112 TYR A O 1
ATOM 837 N N . LEU A 1 113 ? -5.312 -5.202 -4.586 1.00 96.56 113 LEU A N 1
ATOM 838 C CA . LEU A 1 113 ? -6.638 -5.808 -4.434 1.00 96.56 113 LEU A CA 1
ATOM 839 C C . LEU A 1 113 ? -7.640 -4.802 -3.842 1.00 96.56 113 LEU A C 1
ATOM 841 O O . LEU A 1 113 ? -8.741 -4.676 -4.378 1.00 96.56 113 LEU A O 1
ATOM 845 N N . ALA A 1 114 ? -7.209 -4.008 -2.857 1.00 95.88 114 ALA A N 1
ATOM 846 C CA . ALA A 1 114 ? -7.996 -2.953 -2.211 1.00 95.88 114 ALA A CA 1
ATOM 847 C C . ALA A 1 114 ? -7.919 -1.577 -2.911 1.00 95.88 114 ALA A C 1
ATOM 849 O O . ALA A 1 114 ? -8.427 -0.575 -2.409 1.00 95.88 114 ALA A O 1
ATOM 850 N N . ARG A 1 115 ? -7.305 -1.470 -4.100 1.00 94.94 115 ARG A N 1
ATOM 851 C CA . ARG A 1 115 ? -6.959 -0.167 -4.715 1.00 94.94 115 ARG A CA 1
ATOM 852 C C . ARG A 1 115 ? -8.139 0.773 -4.964 1.00 94.94 115 ARG A C 1
ATOM 854 O O . ARG A 1 115 ? -7.943 1.981 -5.069 1.00 94.94 115 ARG A O 1
ATOM 861 N N . ASN A 1 116 ? -9.342 0.223 -5.123 1.00 92.06 116 ASN A N 1
ATOM 862 C CA . ASN A 1 116 ? -10.557 1.010 -5.326 1.00 92.06 116 ASN A CA 1
ATOM 863 C C . ASN A 1 116 ? -11.041 1.662 -4.024 1.00 92.06 116 ASN A C 1
ATOM 865 O O . ASN A 1 116 ? -11.628 2.738 -4.088 1.00 92.06 116 ASN A O 1
ATOM 869 N N . GLU A 1 117 ? -10.791 1.019 -2.884 1.00 91.25 117 GLU A N 1
ATOM 870 C CA . GLU A 1 117 ? -11.122 1.518 -1.546 1.00 91.25 117 GLU A CA 1
ATOM 871 C C . GLU A 1 117 ? -10.090 2.551 -1.099 1.00 91.25 117 GLU A C 1
ATOM 873 O O . GLU A 1 117 ? -10.451 3.653 -0.700 1.00 91.25 117 GLU A O 1
ATOM 878 N N . ILE A 1 118 ? -8.803 2.240 -1.284 1.00 94.38 118 ILE A N 1
ATOM 879 C CA . ILE A 1 118 ? -7.695 3.152 -0.968 1.00 94.38 118 ILE A CA 1
ATOM 880 C C . ILE A 1 118 ? -7.720 4.397 -1.870 1.00 94.38 118 ILE A C 1
ATOM 882 O O . ILE A 1 118 ? -7.526 5.521 -1.413 1.00 94.38 118 ILE A O 1
ATOM 886 N N . GLY A 1 119 ? -7.940 4.212 -3.175 1.00 94.00 119 GLY A N 1
ATOM 887 C CA . GLY A 1 119 ? -7.997 5.301 -4.145 1.00 94.00 119 GLY A CA 1
ATOM 888 C C . GLY A 1 119 ? -6.660 6.011 -4.405 1.00 94.00 119 GLY A C 1
ATOM 889 O O . GLY A 1 119 ? -5.610 5.714 -3.840 1.00 94.00 119 GLY A O 1
ATOM 890 N N . GLY A 1 120 ? -6.677 6.959 -5.344 1.00 92.50 120 GLY A N 1
ATOM 891 C CA . GLY A 1 120 ? -5.540 7.847 -5.623 1.00 92.50 120 GLY A CA 1
ATOM 892 C C . GLY A 1 120 ? -4.327 7.210 -6.311 1.00 92.50 120 GLY A C 1
ATOM 893 O O . GLY A 1 120 ? -3.344 7.913 -6.510 1.00 92.50 120 GLY A O 1
ATOM 894 N N . PHE A 1 121 ? -4.364 5.921 -6.656 1.00 93.25 121 PHE A N 1
AT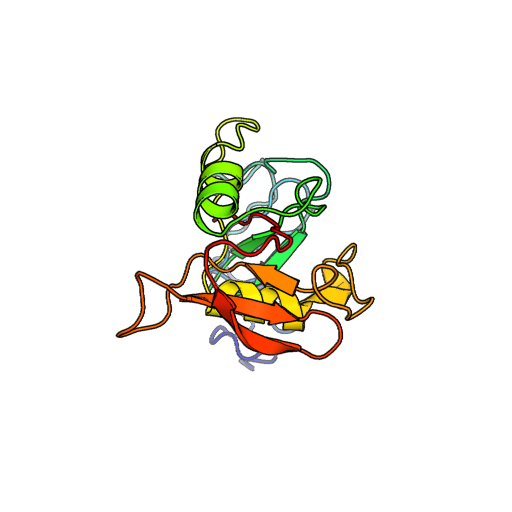OM 895 C CA . PHE A 1 121 ? -3.301 5.274 -7.427 1.00 93.25 121 PHE A CA 1
ATOM 896 C C . PHE A 1 121 ? -3.317 5.704 -8.898 1.00 93.25 121 PHE A C 1
ATOM 898 O O . PHE A 1 121 ? -4.378 5.840 -9.518 1.00 93.25 121 PHE A O 1
ATOM 905 N N . ASP A 1 122 ? -2.133 5.829 -9.483 1.00 89.69 122 ASP A N 1
ATOM 906 C CA . ASP A 1 122 ? -1.933 5.959 -10.917 1.00 89.69 122 ASP A CA 1
ATOM 907 C C . ASP A 1 122 ? -2.237 4.627 -11.621 1.00 89.69 122 ASP A C 1
ATOM 909 O O . ASP A 1 122 ? -1.532 3.628 -11.485 1.00 89.69 122 ASP A O 1
ATOM 913 N N . GLN A 1 123 ? -3.313 4.623 -12.406 1.00 87.69 123 GLN A N 1
ATOM 914 C CA . GLN A 1 123 ? -3.770 3.468 -13.185 1.00 87.69 123 GLN A CA 1
ATOM 915 C C . GLN A 1 123 ? -3.560 3.666 -14.695 1.00 87.69 123 GLN A C 1
ATOM 917 O O . GLN A 1 123 ? -4.133 2.936 -15.503 1.00 87.69 123 GLN A O 1
ATOM 922 N N . SER A 1 124 ? -2.755 4.655 -15.103 1.00 81.94 124 SER A N 1
ATOM 923 C CA . SER A 1 124 ? -2.528 4.982 -16.518 1.00 81.94 124 SER A CA 1
ATOM 924 C C . SER A 1 124 ? -1.722 3.918 -17.280 1.00 81.94 124 SER A C 1
ATOM 926 O O . SER A 1 124 ? -1.820 3.842 -18.504 1.00 81.94 124 SER A O 1
ATOM 928 N N . GLY A 1 125 ? -0.987 3.056 -16.565 1.00 65.38 125 GLY A N 1
ATOM 929 C CA . GLY A 1 125 ? -0.411 1.809 -17.081 1.00 65.38 125 GLY A CA 1
ATOM 930 C C . GLY A 1 125 ? 0.803 1.938 -18.012 1.00 65.38 125 GLY A C 1
ATOM 931 O O . GLY A 1 125 ? 1.191 0.933 -18.609 1.00 65.38 125 GLY A O 1
ATOM 932 N N . ASN A 1 126 ? 1.409 3.121 -18.146 1.00 65.62 126 ASN A N 1
ATOM 933 C CA . ASN A 1 126 ? 2.569 3.350 -19.015 1.00 65.62 126 ASN A CA 1
ATOM 934 C C . ASN A 1 126 ? 3.847 3.567 -18.200 1.00 65.62 126 ASN A C 1
ATOM 936 O O . ASN A 1 126 ? 3.941 4.584 -17.539 1.00 65.62 126 ASN A O 1
ATOM 940 N N . ASP A 1 127 ? 4.864 2.716 -18.334 1.00 58.47 127 ASP A N 1
ATOM 941 C CA . ASP A 1 127 ? 6.220 2.939 -17.786 1.00 58.47 127 ASP A CA 1
ATOM 942 C C . ASP A 1 127 ? 6.739 4.375 -18.077 1.00 58.47 127 ASP A C 1
ATOM 944 O O . ASP A 1 127 ? 6.677 4.801 -19.241 1.00 58.47 127 ASP A O 1
ATOM 948 N N . PRO A 1 128 ? 7.199 5.165 -17.075 1.00 60.53 128 PRO A N 1
ATOM 949 C CA . PRO A 1 128 ? 7.417 4.838 -15.647 1.00 60.53 128 PRO A CA 1
ATOM 950 C C . PRO A 1 128 ? 6.198 5.031 -14.725 1.00 60.53 128 PRO A C 1
ATOM 952 O O . PRO A 1 128 ? 6.262 4.794 -13.522 1.00 60.53 128 PRO A O 1
ATOM 955 N N . THR A 1 129 ? 5.084 5.497 -15.279 1.00 68.00 129 THR A N 1
ATOM 956 C CA . THR A 1 129 ? 3.832 5.833 -14.590 1.00 68.00 129 THR A CA 1
ATOM 957 C C . THR A 1 129 ? 2.933 4.596 -14.371 1.00 68.00 129 THR A C 1
ATOM 959 O O . THR A 1 129 ? 2.852 3.686 -15.196 1.00 68.00 129 THR A O 1
ATOM 962 N N . GLY A 1 130 ? 2.287 4.507 -13.209 1.00 86.19 130 GLY A N 1
ATOM 963 C CA . GLY A 1 130 ? 1.415 3.390 -12.816 1.00 86.19 130 GLY A CA 1
ATOM 964 C C . GLY A 1 130 ? 2.077 2.091 -12.328 1.00 86.19 130 GLY A C 1
ATOM 965 O O . GLY A 1 130 ? 1.354 1.135 -12.033 1.00 86.19 130 GLY A O 1
ATOM 966 N N . TYR A 1 131 ? 3.409 2.043 -12.219 1.00 94.00 131 TYR A N 1
ATOM 967 C CA . TYR A 1 131 ? 4.134 1.003 -11.475 1.00 94.00 131 TYR A CA 1
ATOM 968 C C . TYR A 1 131 ? 4.521 1.496 -10.086 1.00 94.00 131 TYR A C 1
ATOM 970 O O . TYR A 1 131 ? 4.824 2.680 -9.907 1.00 94.00 131 TYR A O 1
ATOM 978 N N . TYR A 1 132 ? 4.529 0.568 -9.134 1.00 96.88 132 TYR A N 1
ATOM 979 C CA . TYR A 1 132 ? 4.839 0.816 -7.735 1.00 96.88 132 TYR A CA 1
ATOM 980 C C . TYR A 1 132 ? 5.911 -0.145 -7.252 1.00 96.88 132 TYR A C 1
ATOM 982 O O . TYR A 1 132 ? 5.823 -1.346 -7.508 1.00 96.88 132 TYR A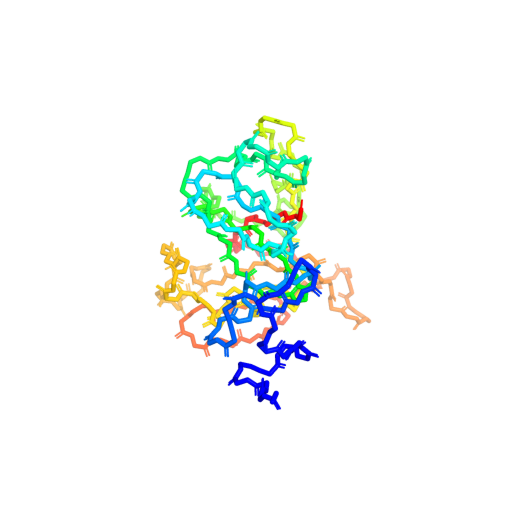 O 1
ATOM 990 N N . TRP A 1 133 ? 6.909 0.384 -6.548 1.00 97.75 133 TRP A N 1
ATOM 991 C CA . TRP A 1 133 ? 7.937 -0.438 -5.923 1.00 97.75 133 TRP A CA 1
ATOM 992 C C . TRP A 1 133 ? 7.413 -1.168 -4.690 1.00 97.75 133 TRP A C 1
ATOM 994 O O . TRP A 1 133 ? 6.685 -0.597 -3.879 1.00 97.75 133 TRP A O 1
ATOM 1004 N N . SER A 1 134 ? 7.880 -2.402 -4.513 1.00 98.12 134 SER A N 1
ATOM 1005 C CA . SER A 1 134 ? 7.908 -3.068 -3.214 1.00 98.12 134 SER A CA 1
ATOM 1006 C C . SER A 1 134 ? 9.318 -3.036 -2.617 1.00 98.12 134 SER A C 1
ATOM 1008 O O . SER A 1 134 ? 10.311 -2.938 -3.340 1.00 98.12 134 SER A O 1
ATOM 1010 N N . SER A 1 135 ? 9.433 -3.204 -1.303 1.00 97.62 135 SER A N 1
ATOM 1011 C CA . SER A 1 135 ? 10.704 -3.405 -0.591 1.00 97.62 135 SER A CA 1
ATOM 1012 C C . SER A 1 135 ? 11.291 -4.808 -0.766 1.00 97.62 135 SER A C 1
ATOM 1014 O O . SER A 1 135 ? 12.330 -5.130 -0.190 1.00 97.62 135 SER A O 1
ATOM 1016 N N . THR A 1 136 ? 10.658 -5.675 -1.556 1.00 97.81 136 THR A N 1
ATOM 1017 C CA . THR A 1 136 ? 11.147 -7.031 -1.802 1.00 97.81 136 THR A CA 1
ATOM 1018 C C . THR A 1 136 ? 12.050 -7.053 -3.032 1.00 97.81 136 THR A C 1
ATOM 1020 O O . THR A 1 136 ? 11.646 -6.670 -4.128 1.00 97.81 136 THR A O 1
ATOM 1023 N N . LEU A 1 137 ? 13.281 -7.536 -2.868 1.00 96.38 137 LEU A N 1
ATOM 1024 C CA . LEU A 1 137 ? 14.217 -7.743 -3.974 1.00 96.38 137 LEU A CA 1
ATOM 1025 C C . LEU A 1 137 ? 13.954 -9.075 -4.688 1.00 96.38 137 LEU A C 1
ATOM 1027 O O . LEU A 1 137 ? 13.352 -9.995 -4.132 1.00 96.38 137 LEU A O 1
ATOM 1031 N N . TYR A 1 138 ? 14.394 -9.184 -5.939 1.00 92.62 138 TYR A N 1
ATOM 1032 C CA . TYR A 1 138 ? 14.247 -10.408 -6.719 1.00 92.62 138 TYR A CA 1
ATOM 1033 C C . TYR A 1 138 ? 15.277 -11.453 -6.269 1.00 92.62 138 TYR A C 1
ATOM 1035 O O . TYR A 1 138 ? 16.480 -11.252 -6.443 1.00 92.62 138 TYR A O 1
ATOM 1043 N N . GLU A 1 139 ? 14.818 -12.579 -5.718 1.00 91.44 139 GLU A N 1
ATOM 1044 C CA . GLU A 1 139 ? 15.700 -13.634 -5.202 1.00 91.44 139 GLU A CA 1
ATOM 1045 C C . GLU A 1 139 ? 16.670 -14.148 -6.284 1.00 91.44 139 GLU A C 1
ATOM 1047 O O . GLU A 1 139 ? 16.280 -14.477 -7.409 1.00 91.44 139 GLU A O 1
ATOM 1052 N N . GLY A 1 140 ? 17.958 -14.199 -5.946 1.00 89.69 140 GLY A N 1
ATOM 1053 C CA . GLY A 1 140 ? 19.047 -14.577 -6.844 1.00 89.69 140 GLY A CA 1
ATOM 1054 C C . GLY A 1 140 ? 19.516 -13.472 -7.797 1.00 89.69 140 GLY A C 1
ATOM 1055 O O . GLY A 1 140 ? 20.490 -13.686 -8.525 1.00 89.69 140 GLY A O 1
ATOM 1056 N N . LEU A 1 141 ? 18.858 -12.308 -7.810 1.00 91.88 141 LEU A N 1
ATOM 1057 C CA . LEU A 1 141 ? 19.207 -11.128 -8.610 1.00 91.88 141 LEU A CA 1
ATOM 1058 C C . LEU A 1 141 ? 19.027 -9.815 -7.820 1.00 91.88 141 LEU A C 1
ATOM 1060 O O . LEU A 1 141 ? 18.767 -8.761 -8.407 1.00 91.88 141 LEU A O 1
ATOM 1064 N N . GLU A 1 142 ? 19.213 -9.857 -6.502 1.00 90.88 142 GLU A N 1
ATOM 1065 C CA . GLU A 1 142 ? 18.883 -8.776 -5.561 1.00 90.88 142 GLU A CA 1
ATOM 1066 C C . GLU A 1 142 ? 19.663 -7.482 -5.834 1.00 90.88 142 GLU A C 1
ATOM 1068 O O . GLU A 1 142 ? 19.229 -6.383 -5.513 1.00 90.88 142 GLU A O 1
ATOM 1073 N N . TRP A 1 143 ? 20.825 -7.610 -6.468 1.00 86.94 143 TRP A N 1
ATOM 1074 C CA . TRP A 1 143 ? 21.720 -6.509 -6.832 1.00 86.94 143 TRP A CA 1
ATOM 1075 C C . TRP A 1 143 ? 21.247 -5.714 -8.053 1.00 86.94 143 TRP A C 1
ATOM 1077 O O . TRP A 1 143 ? 21.859 -4.703 -8.387 1.00 86.94 143 TRP A O 1
ATOM 1087 N N . LEU A 1 144 ? 20.248 -6.220 -8.778 1.00 93.75 144 LEU A N 1
ATOM 1088 C CA . LEU A 1 144 ? 19.826 -5.686 -10.073 1.00 93.75 144 LEU A CA 1
ATOM 1089 C C . LEU A 1 144 ? 18.320 -5.469 -10.162 1.00 93.75 144 LEU A C 1
ATOM 1091 O O . LEU A 1 144 ? 17.905 -4.556 -10.874 1.00 93.75 144 LEU A O 1
ATOM 1095 N N . TYR A 1 145 ? 17.518 -6.283 -9.467 1.00 95.94 145 TYR A N 1
ATOM 1096 C CA . TYR A 1 145 ? 16.067 -6.269 -9.614 1.00 95.94 145 TYR A CA 1
ATOM 1097 C C . TYR A 1 145 ? 15.325 -6.180 -8.280 1.00 95.94 145 TYR A C 1
ATOM 1099 O O . TYR A 1 145 ? 15.596 -6.938 -7.346 1.00 95.94 145 TYR A O 1
ATOM 1107 N N . GLY A 1 146 ? 14.342 -5.281 -8.242 1.00 96.75 146 GLY A N 1
ATOM 1108 C CA . GLY A 1 146 ? 13.320 -5.181 -7.202 1.00 96.75 146 GLY A CA 1
ATOM 1109 C C . GLY A 1 146 ? 11.962 -5.616 -7.743 1.00 96.75 146 GLY A C 1
ATOM 1110 O O . GLY A 1 146 ? 11.731 -5.552 -8.949 1.00 96.75 146 GLY A O 1
ATOM 1111 N N . TRP A 1 147 ? 11.066 -6.076 -6.874 1.00 97.62 147 TRP A N 1
ATOM 1112 C CA . TRP A 1 147 ? 9.695 -6.382 -7.272 1.00 97.62 147 TRP A CA 1
ATOM 1113 C C . TRP A 1 147 ? 8.868 -5.107 -7.408 1.00 97.62 147 TRP A C 1
ATOM 1115 O O . TRP A 1 147 ? 8.825 -4.289 -6.485 1.00 97.62 147 TRP A O 1
ATOM 1125 N N . ASP A 1 148 ? 8.171 -4.987 -8.531 1.00 95.44 148 ASP A N 1
ATOM 1126 C CA . ASP A 1 148 ? 7.205 -3.933 -8.820 1.00 95.44 148 ASP A CA 1
ATOM 1127 C C . ASP A 1 148 ? 5.833 -4.512 -9.183 1.00 95.44 148 ASP A C 1
ATOM 1129 O O . ASP A 1 148 ? 5.699 -5.680 -9.570 1.00 95.44 148 ASP A O 1
ATOM 1133 N N . GLN A 1 149 ? 4.800 -3.681 -9.045 1.00 96.31 149 GLN A N 1
ATOM 1134 C CA . GLN A 1 149 ? 3.442 -4.017 -9.456 1.00 96.31 149 GLN A CA 1
ATOM 1135 C C . GLN A 1 149 ? 2.779 -2.859 -10.194 1.00 96.31 149 GLN A C 1
ATOM 1137 O O . GLN A 1 149 ? 2.811 -1.709 -9.752 1.00 96.31 149 GLN A O 1
ATOM 1142 N N . ARG A 1 150 ? 2.130 -3.174 -11.317 1.00 94.56 150 ARG A N 1
ATOM 1143 C CA . ARG A 1 150 ? 1.333 -2.229 -12.098 1.00 94.56 150 ARG A CA 1
ATOM 1144 C C . ARG A 1 150 ? -0.097 -2.178 -11.579 1.00 94.56 150 ARG A C 1
ATOM 1146 O O . ARG A 1 150 ? -0.794 -3.190 -11.572 1.00 94.56 150 ARG A O 1
ATOM 1153 N N . PHE A 1 151 ? -0.576 -0.992 -11.221 1.00 94.50 151 PHE A N 1
ATOM 1154 C CA . PHE A 1 151 ? -1.895 -0.841 -10.595 1.00 94.50 151 PHE A CA 1
ATOM 1155 C C . PHE A 1 151 ? -3.060 -0.756 -11.592 1.00 94.50 151 PHE A C 1
ATOM 1157 O O . PHE A 1 151 ? -4.221 -0.815 -11.187 1.00 94.50 151 PHE A O 1
ATOM 1164 N N . SER A 1 152 ? -2.778 -0.687 -12.899 1.00 92.75 152 SER A N 1
ATOM 1165 C CA . SER A 1 152 ? -3.811 -0.738 -13.941 1.00 92.75 152 SER A CA 1
ATOM 1166 C C . SER A 1 152 ? -4.409 -2.138 -14.140 1.00 92.75 152 SER A C 1
ATOM 1168 O O . SER A 1 152 ? -5.582 -2.252 -14.493 1.00 92.75 152 SER A O 1
ATOM 1170 N N . ASP A 1 153 ? -3.633 -3.203 -13.918 1.00 92.50 153 ASP A N 1
ATOM 1171 C CA . ASP A 1 153 ? -4.068 -4.589 -14.155 1.00 92.50 153 ASP A CA 1
ATOM 1172 C C . ASP A 1 153 ? -3.442 -5.647 -13.231 1.00 92.50 153 ASP A C 1
ATOM 1174 O O . ASP A 1 153 ? -3.709 -6.840 -13.387 1.00 92.50 153 ASP A O 1
ATOM 1178 N N . GLY A 1 154 ? -2.636 -5.231 -12.253 1.00 94.19 154 GLY A N 1
ATOM 1179 C CA . GLY A 1 154 ? -2.069 -6.107 -11.231 1.00 94.19 154 GLY A CA 1
ATOM 1180 C C . GLY A 1 154 ? -0.852 -6.898 -11.684 1.00 94.19 154 GLY A C 1
ATOM 1181 O O . GLY A 1 154 ? -0.415 -7.785 -10.953 1.00 94.19 154 GLY A O 1
ATOM 1182 N N . PHE A 1 155 ? -0.306 -6.613 -12.869 1.00 93.75 155 PHE A N 1
ATOM 1183 C CA . PHE A 1 155 ? 0.897 -7.279 -13.354 1.00 93.75 155 PHE A CA 1
ATOM 1184 C C . PHE A 1 155 ? 2.078 -7.033 -12.406 1.00 93.75 155 PHE A C 1
ATOM 1186 O O . PHE A 1 155 ? 2.403 -5.884 -12.119 1.00 93.75 155 PHE A O 1
ATOM 1193 N N . GLN A 1 156 ? 2.717 -8.109 -11.944 1.00 94.94 156 GLN A N 1
ATOM 1194 C CA . GLN A 1 156 ? 3.909 -8.057 -11.096 1.00 94.94 156 GLN A CA 1
ATOM 1195 C C . GLN A 1 156 ? 5.147 -8.447 -11.902 1.00 94.94 156 GLN A C 1
ATOM 1197 O O . GLN A 1 156 ? 5.117 -9.439 -12.641 1.00 94.94 156 GLN A O 1
ATOM 1202 N N . ALA A 1 157 ? 6.236 -7.703 -11.734 1.00 92.25 157 ALA A N 1
ATOM 1203 C CA . ALA A 1 157 ? 7.488 -7.934 -12.443 1.00 92.25 157 ALA A CA 1
ATOM 1204 C C . ALA A 1 157 ? 8.717 -7.639 -11.578 1.00 92.25 157 ALA A C 1
ATOM 1206 O O . ALA A 1 157 ? 8.617 -7.161 -10.450 1.00 92.25 157 ALA A O 1
ATOM 1207 N N . GLY A 1 158 ? 9.884 -7.994 -12.120 1.00 93.38 158 GLY A N 1
ATOM 1208 C CA . GLY A 1 158 ? 11.170 -7.528 -11.623 1.00 93.38 158 GLY A CA 1
ATOM 1209 C C . GLY A 1 158 ? 11.634 -6.329 -12.443 1.00 93.38 158 GLY A C 1
ATOM 1210 O O . GLY A 1 158 ? 11.998 -6.486 -13.613 1.00 93.38 158 GLY A O 1
ATOM 1211 N N . GLY A 1 159 ? 11.651 -5.157 -11.826 1.00 92.25 159 GLY A N 1
ATOM 1212 C CA . GLY A 1 159 ? 12.141 -3.914 -12.398 1.00 92.25 159 GLY A CA 1
ATOM 1213 C C . GLY A 1 159 ? 13.609 -3.705 -12.057 1.00 92.25 159 GLY A C 1
ATOM 1214 O O . GLY A 1 159 ? 14.079 -4.116 -10.997 1.00 92.25 159 GLY A O 1
ATOM 1215 N N . TRP A 1 160 ? 14.350 -3.058 -12.952 1.00 94.75 160 TRP A N 1
ATOM 1216 C CA . TRP A 1 160 ? 15.746 -2.712 -12.694 1.00 94.75 160 TRP A CA 1
ATOM 1217 C C . TRP A 1 160 ? 15.789 -1.693 -11.556 1.00 94.75 160 TRP A C 1
ATOM 1219 O O . TRP A 1 160 ? 15.101 -0.682 -11.633 1.00 94.75 160 TRP A O 1
ATOM 1229 N N . ILE A 1 161 ? 16.599 -1.922 -10.522 1.00 95.19 161 ILE A N 1
ATOM 1230 C CA . ILE A 1 161 ? 16.578 -1.092 -9.300 1.00 95.19 161 ILE A CA 1
ATOM 1231 C C . ILE A 1 161 ? 16.901 0.393 -9.537 1.00 95.19 161 ILE A C 1
ATOM 1233 O O . ILE A 1 161 ? 16.587 1.227 -8.696 1.00 95.19 161 ILE A O 1
ATOM 1237 N N . GLU A 1 162 ? 17.511 0.734 -10.674 1.00 95.12 162 GLU A N 1
ATOM 1238 C CA . GLU A 1 162 ? 17.804 2.114 -11.083 1.00 95.12 162 GLU A CA 1
ATOM 1239 C C . GLU A 1 162 ? 16.618 2.812 -11.780 1.00 95.12 162 GLU A C 1
ATOM 1241 O O . GLU A 1 162 ? 16.695 4.006 -12.068 1.00 95.12 162 GLU A O 1
ATOM 1246 N N . TYR A 1 163 ? 15.533 2.095 -12.094 1.00 93.38 163 TYR A N 1
ATOM 1247 C CA . TYR A 1 163 ? 14.353 2.670 -12.745 1.00 93.38 163 TYR A CA 1
ATOM 1248 C C . TYR A 1 163 ? 13.515 3.472 -11.756 1.00 93.38 163 TYR A C 1
ATOM 1250 O O . TYR A 1 163 ? 13.385 3.119 -10.588 1.00 93.38 163 TYR A O 1
ATOM 1258 N N . GLY A 1 164 ? 12.930 4.561 -12.249 1.00 93.69 164 GLY A N 1
ATOM 1259 C CA . GLY A 1 164 ? 12.023 5.385 -11.465 1.00 93.69 164 GLY A CA 1
ATOM 1260 C C . GLY A 1 164 ? 10.613 4.813 -11.489 1.00 93.69 164 GLY A C 1
ATOM 1261 O O . GLY A 1 164 ? 9.976 4.920 -12.530 1.00 93.69 164 GLY A O 1
ATOM 1262 N N . PHE A 1 165 ? 10.102 4.315 -10.362 1.00 94.94 165 PHE A N 1
ATOM 1263 C CA . PHE A 1 165 ? 8.677 3.993 -10.179 1.00 94.94 165 PHE A CA 1
ATOM 1264 C C . PHE A 1 165 ? 8.082 4.748 -8.989 1.00 94.94 165 PHE A C 1
ATOM 1266 O O . PHE A 1 165 ? 8.806 5.366 -8.203 1.00 94.94 165 PHE A O 1
ATOM 1273 N N . ASN A 1 166 ? 6.754 4.732 -8.879 1.00 95.31 166 ASN A N 1
ATOM 1274 C CA . ASN A 1 166 ? 6.051 5.351 -7.761 1.00 95.31 166 ASN A CA 1
ATOM 1275 C C . ASN A 1 166 ? 6.287 4.548 -6.474 1.00 95.31 166 ASN A C 1
ATOM 1277 O O . ASN A 1 166 ? 6.588 3.351 -6.502 1.00 95.31 166 ASN A O 1
ATOM 1281 N N . CYS A 1 167 ? 6.089 5.193 -5.330 1.00 95.75 167 CYS A N 1
ATOM 1282 C CA . CYS A 1 167 ? 5.946 4.497 -4.063 1.00 95.75 167 CYS A CA 1
ATOM 1283 C C . CYS A 1 167 ? 4.811 5.102 -3.245 1.00 95.75 167 CYS A C 1
ATOM 1285 O O . CYS A 1 167 ? 4.555 6.306 -3.283 1.00 95.75 167 CYS A O 1
ATOM 1287 N N . ARG A 1 168 ? 4.129 4.240 -2.496 1.00 96.75 168 ARG A N 1
ATOM 1288 C CA . ARG A 1 168 ? 3.162 4.629 -1.480 1.00 96.75 168 ARG A CA 1
ATOM 1289 C C . ARG A 1 168 ? 3.511 3.865 -0.219 1.00 96.75 168 ARG A C 1
ATOM 1291 O O . ARG A 1 168 ? 3.646 2.645 -0.259 1.00 96.75 168 ARG A O 1
ATOM 1298 N N . CYS A 1 169 ? 3.732 4.609 0.852 1.00 96.62 169 CYS A N 1
ATOM 1299 C CA . CYS A 1 169 ? 4.212 4.049 2.102 1.00 96.62 169 CYS A CA 1
ATOM 1300 C C . CYS A 1 169 ? 3.073 3.383 2.869 1.00 96.62 169 CYS A C 1
ATOM 1302 O O . CYS A 1 169 ? 1.914 3.794 2.756 1.00 96.62 169 CYS A O 1
ATOM 1304 N N . VAL A 1 170 ? 3.436 2.383 3.661 1.00 95.88 170 VAL A N 1
ATOM 1305 C CA . VAL A 1 170 ? 2.551 1.699 4.602 1.00 95.88 170 VAL A CA 1
ATOM 1306 C C . VAL A 1 170 ? 3.171 1.697 5.995 1.00 95.88 170 VAL A C 1
ATOM 1308 O O . VAL A 1 170 ? 4.372 1.947 6.139 1.00 95.88 170 VAL A O 1
ATOM 1311 N N . ARG A 1 171 ? 2.366 1.428 7.017 1.00 92.38 171 ARG A N 1
ATOM 1312 C CA . ARG A 1 171 ? 2.830 1.163 8.382 1.00 92.38 171 ARG A CA 1
ATOM 1313 C C . ARG A 1 171 ? 1.941 0.116 9.055 1.00 92.38 171 ARG A C 1
ATOM 1315 O O . ARG A 1 171 ? 0.869 -0.212 8.546 1.00 92.38 171 ARG A O 1
ATOM 1322 N N . ARG A 1 172 ? 2.406 -0.389 10.193 1.00 86.94 172 ARG A N 1
ATOM 1323 C CA . ARG A 1 172 ? 1.630 -1.203 11.133 1.00 86.94 172 ARG A CA 1
ATOM 1324 C C . ARG A 1 172 ? 1.541 -0.484 12.469 1.00 86.94 172 ARG A C 1
ATOM 1326 O O . ARG A 1 172 ? 2.357 0.447 12.671 1.00 86.94 172 ARG A O 1
#